Protein AF-A0A2D4JPT3-F1 (afdb_monome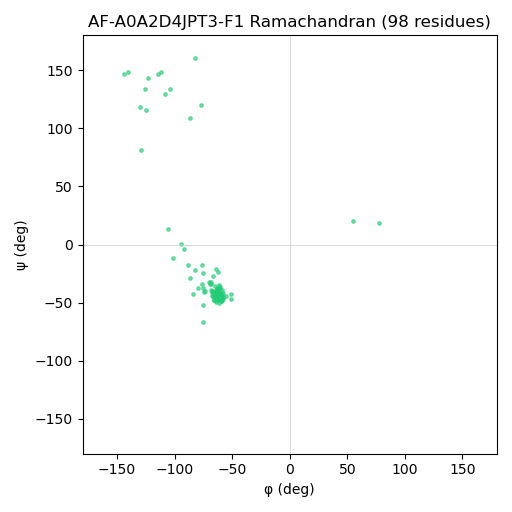r)

Foldseek 3Di:
DLLVVLVVVDDPVCCVVCVPVSQVSSCVSCQVVVVVVVDHDPGDGDDDDDDPVCPVVVVVVVVVVVVVVVVVVVVVVVVVVVVVVVVVVVVVVVVVVVVD

Nearest PDB structures (foldseek):
  8rrh-assembly1_E  TM=6.201E-01  e=2.003E+00  Homo sapiens

Radius of gyration: 28.21 Å; Cα contacts (8 Å, |Δi|>4): 22; chains: 1; bounding box: 65×35×74 Å

pLDDT: mean 84.27, std 6.95, range [52.25, 96.0]

InterPro domains:
  IPR001107 Band 7 domain [PF01145] (2-79)
  IPR027705 Flotillin family [PTHR13806] (1-99)
  IPR036013 Band 7/SPFH domain superfamily [G3DSA:3.30.479.30] (1-53)
  IPR036013 Band 7/SPFH domain superfamily [SSF117892] (1-70)

Mean predicted align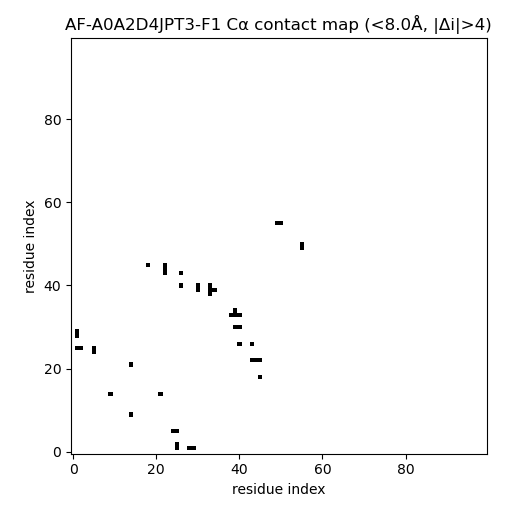ed error: 10.1 Å

Secondary structure (DSSP, 8-state):
-HHHHHHTTS-HHHHHH-HHHHHHHHHHHHHHHHHTTT-------------SSSHHHHHHHHHHHHHHHHHHHHHHHHHHHHHHHHHHHHHHHHHHHH--

Organism: NCBI:txid129467

Structure (mmCIF, N/CA/C/O backbone):
data_AF-A0A2D4JPT3-F1
#
_entry.id   AF-A0A2D4JPT3-F1
#
loop_
_atom_site.group_PDB
_atom_site.id
_atom_site.type_symbol
_atom_site.label_atom_id
_atom_site.label_alt_id
_atom_site.label_comp_id
_atom_site.label_asym_id
_atom_site.label_entity_id
_atom_site.label_seq_id
_atom_site.pdbx_PDB_ins_code
_atom_site.Cartn_x
_atom_site.Cartn_y
_atom_site.Cartn_z
_atom_site.occupancy
_atom_site.B_iso_or_equiv
_atom_site.auth_seq_id
_atom_site.auth_comp_id
_atom_site.auth_asym_id
_atom_site.auth_atom_id
_atom_site.pdbx_PDB_model_num
ATOM 1 N N . GLY A 1 1 ? 14.050 6.109 -20.997 1.00 72.69 1 GLY A N 1
ATOM 2 C CA . GLY A 1 1 ? 14.620 4.968 -20.255 1.00 72.69 1 GLY A CA 1
ATOM 3 C C . GLY A 1 1 ? 13.501 4.045 -19.825 1.00 72.69 1 GLY A C 1
ATOM 4 O O . GLY A 1 1 ? 12.467 4.558 -19.408 1.00 72.69 1 GLY A O 1
ATOM 5 N N . HIS A 1 2 ? 13.697 2.729 -19.942 1.00 76.75 2 HIS A N 1
ATOM 6 C CA . HIS A 1 2 ? 12.663 1.701 -19.717 1.00 76.75 2 HIS A CA 1
ATOM 7 C C . HIS A 1 2 ? 11.926 1.865 -18.383 1.00 76.75 2 HIS A C 1
ATOM 9 O O . HIS A 1 2 ? 10.700 1.867 -18.362 1.00 76.75 2 HIS A O 1
ATOM 15 N N . LEU A 1 3 ? 12.659 2.162 -17.304 1.00 77.25 3 LEU A N 1
ATOM 16 C CA . LEU A 1 3 ? 12.093 2.409 -15.974 1.00 7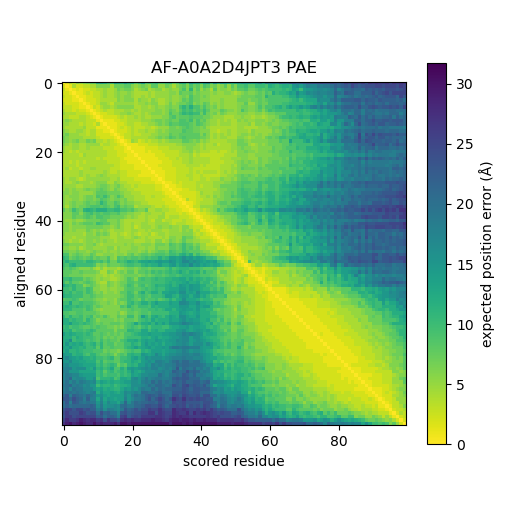7.25 3 LEU A CA 1
ATOM 17 C C . LEU A 1 3 ? 11.034 3.528 -15.966 1.00 77.25 3 LEU A C 1
ATOM 19 O O . LEU A 1 3 ? 9.964 3.371 -15.391 1.00 77.25 3 LEU A O 1
ATOM 23 N N . ARG A 1 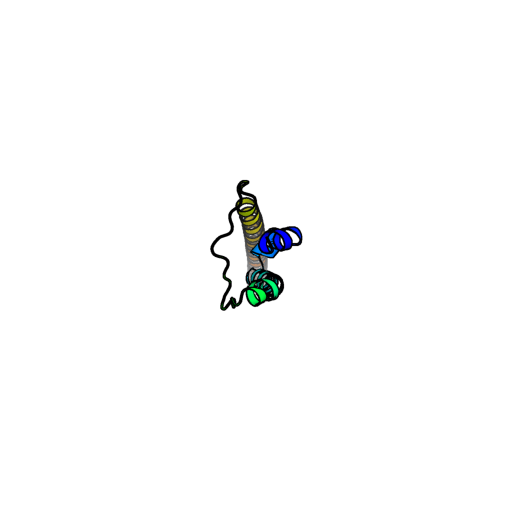4 ? 11.302 4.650 -16.648 1.00 81.38 4 ARG A N 1
ATOM 24 C CA . ARG A 1 4 ? 10.370 5.789 -16.712 1.00 81.38 4 ARG A CA 1
ATOM 25 C C . ARG A 1 4 ? 9.123 5.468 -17.538 1.00 81.38 4 ARG A C 1
ATOM 27 O O . ARG A 1 4 ? 8.061 5.992 -17.237 1.00 81.38 4 ARG A O 1
ATOM 34 N N . SER A 1 5 ? 9.258 4.631 -18.566 1.00 82.62 5 SER A N 1
ATOM 35 C CA . SER A 1 5 ? 8.127 4.226 -19.406 1.00 82.62 5 SER A CA 1
ATOM 36 C C . SER A 1 5 ? 7.131 3.370 -18.626 1.00 82.62 5 SER A C 1
ATOM 38 O O . SER A 1 5 ? 5.930 3.557 -18.761 1.00 82.62 5 SER A O 1
ATOM 40 N N . ILE A 1 6 ? 7.639 2.476 -17.778 1.00 79.88 6 ILE A N 1
ATOM 41 C CA . ILE A 1 6 ? 6.832 1.562 -16.960 1.00 79.88 6 ILE A CA 1
ATOM 42 C C . ILE A 1 6 ? 6.196 2.291 -15.775 1.00 79.88 6 ILE A C 1
ATOM 44 O O . ILE A 1 6 ? 5.038 2.061 -15.443 1.00 79.88 6 ILE A O 1
ATOM 48 N N . LEU A 1 7 ? 6.919 3.240 -15.172 1.00 78.38 7 LEU A N 1
ATOM 49 C CA . LEU A 1 7 ? 6.356 4.120 -14.143 1.00 78.38 7 LEU A CA 1
ATOM 50 C C . LEU A 1 7 ? 5.203 4.989 -14.669 1.00 78.38 7 LEU A C 1
ATOM 52 O O . LEU A 1 7 ? 4.380 5.430 -13.881 1.00 78.38 7 LEU A O 1
ATOM 56 N N . GLY A 1 8 ? 5.134 5.247 -15.979 1.00 81.94 8 GLY A N 1
ATOM 57 C CA . GLY A 1 8 ? 4.039 6.007 -16.585 1.00 81.94 8 GLY A CA 1
ATOM 58 C C . GLY A 1 8 ? 2.730 5.226 -16.729 1.00 81.94 8 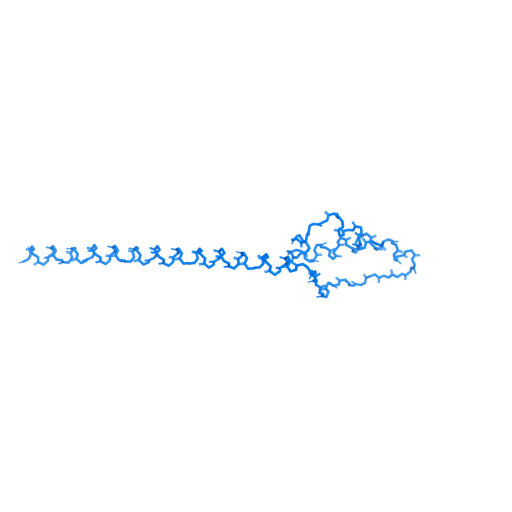GLY A C 1
ATOM 59 O O . GLY A 1 8 ? 1.688 5.843 -16.927 1.00 81.94 8 GLY A O 1
ATOM 60 N N . THR A 1 9 ? 2.768 3.893 -16.645 1.00 82.94 9 THR A N 1
ATOM 61 C CA . THR A 1 9 ? 1.588 3.023 -16.805 1.00 82.94 9 THR A CA 1
ATOM 62 C C . THR A 1 9 ? 1.017 2.522 -15.482 1.00 82.94 9 THR A C 1
ATOM 64 O O . THR A 1 9 ? -0.065 1.946 -15.475 1.00 82.94 9 THR A O 1
ATOM 67 N N . LEU A 1 10 ? 1.746 2.703 -14.379 1.00 82.00 10 LEU A N 1
ATOM 68 C CA . LEU A 1 10 ? 1.386 2.211 -13.051 1.00 82.00 10 LEU A CA 1
ATOM 69 C C . LEU A 1 10 ? 1.110 3.376 -12.106 1.00 82.00 10 LEU A C 1
ATOM 71 O O . LEU A 1 10 ? 1.748 4.426 -12.196 1.00 82.00 10 LEU A O 1
ATOM 75 N N . THR A 1 11 ? 0.180 3.180 -11.174 1.00 83.06 11 THR A N 1
ATOM 76 C CA . THR A 1 11 ? -0.074 4.165 -10.119 1.00 83.06 11 THR A CA 1
ATOM 77 C C . THR A 1 11 ? 0.930 4.019 -8.972 1.00 83.06 11 THR A C 1
ATOM 79 O O . THR A 1 11 ? 1.584 2.984 -8.810 1.00 83.06 11 THR A O 1
ATOM 82 N N . VAL A 1 12 ? 1.070 5.067 -8.156 1.00 79.44 12 VAL A N 1
ATOM 83 C CA . VAL A 1 12 ? 2.015 5.087 -7.023 1.00 79.44 12 VAL A CA 1
ATOM 84 C C . VAL A 1 12 ? 1.671 3.999 -5.999 1.00 79.44 12 VAL A C 1
ATOM 86 O O . VAL A 1 12 ? 2.564 3.382 -5.420 1.00 79.44 12 VAL A O 1
ATOM 89 N N . GLU A 1 13 ? 0.383 3.724 -5.813 1.00 78.44 13 GLU A N 1
ATOM 90 C CA . GLU A 1 13 ? -0.138 2.692 -4.921 1.00 78.44 13 GLU A CA 1
ATOM 91 C C . GLU A 1 13 ? 0.237 1.294 -5.407 1.00 78.44 13 GLU A C 1
ATOM 93 O O . GLU A 1 13 ? 0.712 0.491 -4.610 1.00 78.44 13 GLU A O 1
ATOM 98 N N . GLN A 1 14 ? 0.105 1.022 -6.710 1.00 79.94 14 GLN A N 1
ATOM 99 C CA . GLN A 1 14 ? 0.472 -0.271 -7.300 1.00 79.94 14 GLN A CA 1
ATOM 100 C C . GLN A 1 14 ? 1.965 -0.566 -7.130 1.00 79.94 14 GLN A C 1
ATOM 102 O O . GLN A 1 14 ? 2.342 -1.677 -6.769 1.00 79.94 14 GLN A O 1
ATOM 107 N N . ILE A 1 15 ? 2.814 0.448 -7.316 1.00 81.06 15 ILE A N 1
ATOM 108 C CA . ILE A 1 15 ? 4.266 0.325 -7.122 1.00 81.06 15 ILE A CA 1
ATOM 109 C C . ILE A 1 15 ? 4.602 0.031 -5.654 1.00 81.06 15 ILE A C 1
ATOM 111 O O . ILE A 1 15 ? 5.562 -0.684 -5.361 1.00 81.06 15 ILE A O 1
ATOM 115 N N . TYR A 1 16 ? 3.840 0.603 -4.721 1.00 77.25 16 TYR A N 1
ATOM 116 C CA . TYR A 1 16 ? 4.080 0.419 -3.295 1.00 77.25 16 TYR A CA 1
ATOM 117 C C . TYR A 1 16 ? 3.542 -0.920 -2.771 1.00 77.25 16 TYR A C 1
ATOM 119 O O . TYR A 1 16 ? 4.198 -1.536 -1.932 1.00 77.25 16 TYR A O 1
ATOM 127 N N . GLN A 1 17 ? 2.385 -1.367 -3.267 1.00 80.69 17 GLN A N 1
ATOM 128 C CA . GLN A 1 17 ? 1.742 -2.622 -2.873 1.00 80.69 17 GLN A CA 1
ATOM 129 C C . GLN A 1 17 ? 2.445 -3.853 -3.453 1.00 80.69 17 GLN A C 1
ATOM 131 O O . GLN A 1 17 ? 2.619 -4.827 -2.725 1.00 80.69 17 GLN A O 1
ATOM 136 N N . ASP A 1 18 ? 2.877 -3.807 -4.718 1.00 82.31 18 ASP A N 1
ATOM 137 C CA . ASP A 1 18 ? 3.516 -4.946 -5.384 1.00 82.31 18 ASP A CA 1
ATOM 138 C C . ASP A 1 18 ? 4.845 -4.555 -6.049 1.00 82.31 18 ASP A C 1
ATOM 140 O O . ASP A 1 18 ? 4.972 -4.304 -7.254 1.00 82.31 18 ASP A O 1
ATOM 144 N N . ARG A 1 19 ? 5.883 -4.508 -5.208 1.00 82.00 19 ARG A N 1
ATOM 145 C CA . ARG A 1 19 ? 7.254 -4.199 -5.633 1.00 82.00 19 ARG A CA 1
ATOM 146 C C . ARG A 1 19 ? 7.860 -5.298 -6.503 1.00 82.00 19 ARG A C 1
ATOM 148 O O . ARG A 1 19 ? 8.661 -4.991 -7.388 1.00 82.00 19 ARG A O 1
ATOM 155 N N . ASP A 1 20 ? 7.487 -6.552 -6.267 1.00 84.12 20 ASP A N 1
ATOM 156 C CA . ASP A 1 20 ? 8.025 -7.697 -7.001 1.00 84.12 20 ASP A CA 1
ATOM 157 C C . ASP A 1 20 ? 7.463 -7.754 -8.421 1.00 84.12 20 ASP A C 1
ATOM 159 O O . ASP A 1 20 ? 8.206 -8.006 -9.374 1.00 84.12 20 ASP A O 1
ATOM 163 N N . GLN A 1 21 ? 6.174 -7.465 -8.596 1.00 83.62 21 GLN A N 1
ATOM 164 C CA . GLN A 1 21 ? 5.563 -7.354 -9.916 1.00 83.62 21 GLN A CA 1
ATOM 165 C C . GLN A 1 21 ? 6.178 -6.207 -10.717 1.00 83.62 21 GLN A C 1
ATOM 167 O O . GLN A 1 21 ? 6.523 -6.401 -11.885 1.00 83.62 21 GLN A O 1
ATOM 172 N N . PHE A 1 22 ? 6.394 -5.043 -10.095 1.00 82.81 22 PHE A N 1
ATOM 173 C CA . PHE A 1 22 ? 7.096 -3.938 -10.748 1.00 82.81 22 PHE A CA 1
ATOM 174 C C . PHE A 1 22 ? 8.508 -4.346 -11.188 1.00 82.81 22 PHE A C 1
ATOM 176 O O . PHE A 1 22 ? 8.894 -4.120 -12.336 1.00 82.81 22 PHE A O 1
ATOM 183 N N . ALA A 1 23 ? 9.271 -4.989 -10.299 1.00 84.06 23 ALA A N 1
ATOM 184 C CA . ALA A 1 23 ? 10.617 -5.469 -10.595 1.00 84.06 23 ALA A CA 1
ATOM 185 C C . ALA A 1 23 ? 10.645 -6.452 -11.778 1.00 84.06 23 ALA A C 1
ATOM 187 O O . ALA A 1 23 ? 11.514 -6.347 -12.650 1.00 84.06 23 ALA A O 1
ATOM 188 N N . LYS A 1 24 ? 9.670 -7.367 -11.848 1.00 85.56 24 LYS A N 1
ATOM 189 C CA . LYS A 1 24 ? 9.507 -8.301 -12.972 1.00 85.56 24 LYS A CA 1
ATOM 190 C C . LYS A 1 24 ? 9.201 -7.574 -14.277 1.00 85.56 24 LYS A C 1
ATOM 192 O O . LYS A 1 24 ? 9.884 -7.821 -15.267 1.00 85.56 24 LYS A O 1
ATOM 197 N N . LEU A 1 25 ? 8.257 -6.633 -14.268 1.00 83.62 25 LEU A N 1
ATOM 198 C CA . LEU A 1 25 ? 7.877 -5.877 -15.465 1.00 83.62 25 LEU A CA 1
ATOM 199 C C . LEU A 1 25 ? 9.062 -5.078 -16.029 1.00 83.62 25 LEU A C 1
ATOM 201 O O . LEU A 1 25 ? 9.309 -5.062 -17.234 1.00 83.62 25 LEU A O 1
ATOM 205 N N . VAL A 1 26 ? 9.839 -4.442 -15.144 1.00 83.25 26 VAL A N 1
ATOM 206 C CA . VAL A 1 26 ? 11.060 -3.716 -15.523 1.00 83.25 26 VAL A CA 1
ATOM 207 C C . VAL A 1 26 ? 12.087 -4.653 -16.142 1.00 83.25 26 VAL A C 1
ATOM 209 O O . VAL A 1 26 ? 12.686 -4.304 -17.161 1.00 83.25 26 VAL A O 1
ATOM 212 N N . ARG A 1 27 ? 12.269 -5.846 -15.569 1.00 84.31 27 ARG A N 1
ATOM 213 C CA . ARG A 1 27 ? 13.166 -6.862 -16.123 1.00 84.31 27 ARG A CA 1
ATOM 214 C C . ARG A 1 27 ? 12.718 -7.307 -17.511 1.00 84.31 27 ARG A C 1
ATOM 216 O O . ARG A 1 27 ? 13.556 -7.339 -18.400 1.00 84.31 27 ARG A O 1
ATOM 223 N N . GLU A 1 28 ? 11.444 -7.622 -17.714 1.00 85.56 28 GLU A N 1
ATOM 224 C CA . GLU A 1 28 ? 10.932 -8.106 -19.006 1.00 85.56 28 GLU A CA 1
ATOM 225 C C . GLU A 1 28 ? 11.139 -7.092 -20.134 1.00 85.56 28 GLU A C 1
ATOM 227 O O . GLU A 1 28 ? 11.577 -7.454 -21.224 1.00 85.56 28 GLU A O 1
ATOM 232 N N . VAL A 1 29 ? 10.895 -5.811 -19.858 1.00 84.44 29 VAL A N 1
ATOM 233 C CA . VAL A 1 29 ? 11.054 -4.741 -20.851 1.00 84.44 29 VAL A CA 1
ATOM 234 C C . VAL A 1 29 ? 12.527 -4.391 -21.084 1.00 84.44 29 VAL A C 1
ATOM 236 O O . VAL A 1 29 ? 12.898 -4.035 -22.199 1.00 84.44 29 VAL A O 1
ATOM 239 N N . ALA A 1 30 ? 13.376 -4.467 -20.054 1.00 83.56 30 ALA A N 1
ATOM 240 C CA . ALA A 1 30 ? 14.790 -4.104 -20.164 1.00 83.56 30 ALA A CA 1
ATOM 241 C C . ALA A 1 30 ? 15.690 -5.254 -20.653 1.00 83.56 30 ALA A C 1
ATOM 243 O O . ALA A 1 30 ? 16.705 -4.982 -21.290 1.00 83.56 30 ALA A O 1
ATOM 244 N N . ALA A 1 31 ? 15.331 -6.516 -20.383 1.00 85.00 31 ALA A N 1
ATOM 245 C CA . ALA A 1 31 ? 16.083 -7.720 -20.752 1.00 85.00 31 ALA A CA 1
ATOM 246 C C . ALA A 1 31 ? 16.495 -7.803 -22.237 1.00 85.00 31 ALA A C 1
ATOM 248 O O . ALA A 1 31 ? 17.669 -8.083 -22.492 1.00 85.00 31 ALA A O 1
ATOM 249 N N . PRO A 1 32 ? 15.615 -7.550 -23.228 1.00 86.62 32 PRO A N 1
ATOM 250 C CA . PRO A 1 32 ? 16.015 -7.624 -24.636 1.00 86.62 32 PRO A CA 1
ATOM 251 C C . PRO A 1 32 ? 17.032 -6.542 -25.025 1.00 86.62 32 PRO A C 1
ATOM 253 O O . PRO A 1 32 ? 17.842 -6.746 -25.928 1.00 86.62 32 PRO A O 1
ATOM 256 N N . ASP A 1 33 ? 17.032 -5.399 -24.343 1.00 85.19 33 ASP A N 1
ATOM 257 C CA . ASP A 1 33 ? 17.879 -4.258 -24.698 1.00 85.19 33 ASP A CA 1
ATOM 258 C C . ASP A 1 33 ? 19.280 -4.403 -24.105 1.00 85.19 33 ASP A C 1
ATOM 260 O O . ASP A 1 33 ? 20.271 -4.225 -24.812 1.00 85.19 33 ASP A O 1
ATOM 264 N N . VAL A 1 34 ? 19.372 -4.833 -22.845 1.00 83.44 34 VAL A N 1
ATOM 265 C CA . VAL A 1 34 ? 20.655 -5.170 -22.205 1.00 83.44 34 VAL A CA 1
ATOM 266 C C . VAL A 1 34 ? 21.274 -6.438 -22.795 1.00 83.44 34 VAL A C 1
ATOM 268 O O . VAL A 1 34 ? 22.490 -6.495 -22.972 1.00 83.44 34 VAL A O 1
ATOM 271 N N . GLY A 1 35 ? 20.451 -7.410 -23.205 1.00 85.38 35 GLY A N 1
ATOM 272 C CA . GLY A 1 35 ? 20.916 -8.622 -23.879 1.00 85.38 35 GLY A CA 1
ATOM 273 C C . GLY A 1 35 ? 21.585 -8.321 -25.222 1.00 85.38 35 GLY A C 1
ATOM 274 O O . GLY A 1 35 ? 22.626 -8.896 -25.532 1.00 85.38 35 GLY A O 1
ATOM 275 N N . ARG A 1 36 ? 21.073 -7.339 -25.980 1.00 87.88 36 ARG A N 1
ATOM 276 C CA . ARG A 1 36 ? 21.720 -6.844 -27.212 1.00 87.88 36 ARG A CA 1
ATOM 277 C C . ARG A 1 36 ? 23.082 -6.191 -26.967 1.00 87.88 36 ARG A C 1
ATOM 279 O O . ARG A 1 36 ? 23.886 -6.108 -27.889 1.00 87.88 36 ARG A O 1
ATOM 286 N N . MET A 1 37 ? 23.348 -5.755 -25.738 1.00 86.94 37 MET A N 1
ATOM 287 C CA . MET A 1 37 ? 24.638 -5.213 -25.305 1.00 86.94 37 MET A CA 1
ATOM 288 C C . MET A 1 37 ? 25.550 -6.277 -24.666 1.00 86.94 37 MET A C 1
ATOM 290 O O . MET A 1 37 ? 26.657 -5.944 -24.251 1.00 86.94 37 MET A O 1
ATOM 294 N N . GLY A 1 38 ? 25.109 -7.540 -24.576 1.00 88.38 38 GLY A N 1
ATOM 295 C CA . GLY A 1 38 ? 25.851 -8.628 -23.928 1.00 88.38 38 GLY A CA 1
ATOM 296 C C . GLY A 1 38 ? 25.791 -8.609 -22.397 1.00 88.38 38 GLY A C 1
ATOM 297 O O . GLY A 1 38 ? 26.640 -9.211 -21.745 1.00 88.38 38 GLY A O 1
ATOM 298 N N . ILE A 1 39 ? 24.818 -7.903 -21.814 1.00 87.62 39 ILE A N 1
ATOM 299 C CA . ILE A 1 39 ? 24.651 -7.753 -20.366 1.00 87.62 39 ILE A CA 1
ATOM 300 C C . ILE A 1 39 ? 23.422 -8.552 -19.919 1.00 87.62 39 ILE A C 1
ATOM 302 O O . ILE A 1 39 ? 22.334 -8.382 -20.466 1.00 87.62 39 ILE A O 1
ATOM 306 N N . GLU A 1 40 ? 23.577 -9.387 -18.891 1.00 83.50 40 GLU A N 1
ATOM 307 C CA . GLU A 1 40 ? 22.478 -10.133 -18.271 1.00 83.50 40 GLU A CA 1
ATOM 308 C C . GLU A 1 40 ? 22.077 -9.507 -16.928 1.00 83.50 40 GLU A C 1
ATOM 310 O O . GLU A 1 40 ? 22.918 -9.199 -16.082 1.00 83.50 40 GLU A O 1
ATOM 315 N N . ILE A 1 41 ? 20.771 -9.333 -16.706 1.00 80.56 41 ILE A N 1
ATOM 316 C CA . ILE A 1 41 ? 20.239 -8.886 -15.413 1.00 80.56 41 ILE A CA 1
ATOM 317 C C . ILE A 1 41 ? 20.042 -10.118 -14.527 1.00 80.56 41 ILE A C 1
ATOM 319 O O . ILE A 1 41 ? 19.114 -10.893 -14.742 1.00 80.56 41 ILE A O 1
ATOM 323 N N . LEU A 1 42 ? 20.873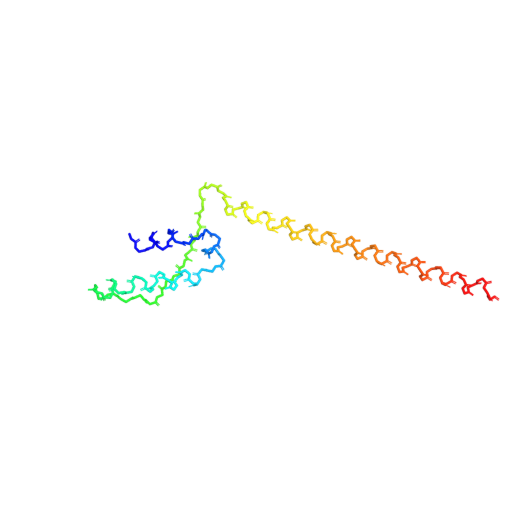 -10.289 -13.496 1.00 81.62 42 LEU A N 1
ATOM 324 C CA . LEU A 1 42 ? 20.701 -11.369 -12.514 1.00 81.62 42 LEU A CA 1
ATOM 325 C C . LEU A 1 42 ? 19.553 -11.066 -11.545 1.00 81.62 42 LEU A C 1
ATOM 327 O O . LEU A 1 42 ? 18.625 -11.862 -11.413 1.00 81.62 42 LEU A O 1
ATOM 331 N N . SER A 1 43 ? 19.569 -9.884 -10.927 1.00 79.06 43 SER A N 1
ATOM 332 C CA . SER A 1 43 ? 18.551 -9.446 -9.970 1.00 79.06 43 SER A CA 1
ATOM 333 C C . SER A 1 43 ? 18.283 -7.950 -10.102 1.00 79.06 43 SER A C 1
ATOM 335 O O . SER A 1 43 ? 19.187 -7.171 -10.407 1.00 79.06 43 SER A O 1
ATOM 337 N N . PHE A 1 44 ? 17.034 -7.558 -9.866 1.00 81.81 44 PHE A N 1
ATOM 338 C CA . PHE A 1 44 ? 16.608 -6.169 -9.785 1.00 81.81 44 PHE A CA 1
ATOM 339 C C . PHE A 1 44 ? 15.794 -5.990 -8.504 1.00 81.81 44 PHE A C 1
ATOM 341 O O . PHE A 1 44 ? 14.749 -6.615 -8.339 1.00 81.81 44 PHE A O 1
ATOM 348 N N . THR A 1 45 ? 16.276 -5.136 -7.604 1.00 81.88 45 THR A N 1
ATOM 349 C CA . THR A 1 45 ? 15.623 -4.846 -6.323 1.00 81.88 45 THR A CA 1
ATOM 350 C C . THR A 1 45 ? 15.406 -3.346 -6.194 1.00 81.88 45 THR A C 1
ATOM 352 O O . THR A 1 45 ? 16.314 -2.548 -6.437 1.00 81.88 45 THR A O 1
ATOM 355 N N . ILE A 1 46 ? 14.203 -2.952 -5.783 1.00 82.81 46 ILE A N 1
ATOM 356 C CA . ILE A 1 46 ? 13.894 -1.561 -5.455 1.00 82.81 46 ILE A CA 1
ATOM 357 C C . ILE A 1 46 ? 14.489 -1.255 -4.081 1.00 82.81 46 ILE A C 1
ATOM 359 O O . ILE A 1 46 ? 14.099 -1.880 -3.097 1.00 82.81 46 ILE A O 1
ATOM 363 N N . LYS A 1 47 ? 15.402 -0.283 -4.009 1.00 83.19 47 LYS A N 1
ATOM 364 C CA . LYS A 1 47 ? 15.998 0.144 -2.739 1.00 83.19 47 LYS A CA 1
ATOM 365 C C . LYS A 1 47 ? 15.019 1.001 -1.933 1.00 83.19 47 LYS A C 1
ATOM 367 O O . LYS A 1 47 ? 14.494 0.547 -0.927 1.00 83.19 47 LYS A O 1
ATOM 372 N N . ASP A 1 48 ? 14.700 2.191 -2.436 1.00 78.56 48 ASP A N 1
ATOM 373 C CA . ASP A 1 48 ? 13.831 3.147 -1.753 1.00 78.56 48 ASP A CA 1
ATOM 374 C C . ASP A 1 48 ? 12.888 3.854 -2.735 1.00 78.56 48 ASP A C 1
ATOM 376 O O . ASP A 1 48 ? 13.240 4.097 -3.891 1.00 78.56 48 ASP A O 1
ATOM 380 N N . VAL A 1 49 ? 11.690 4.205 -2.258 1.00 78.44 49 VAL A N 1
ATOM 381 C CA . VAL A 1 49 ? 10.688 4.984 -3.000 1.00 78.44 49 VAL A CA 1
ATOM 382 C C . VAL A 1 49 ? 10.328 6.197 -2.153 1.00 78.44 49 VAL A C 1
ATOM 384 O O . VAL A 1 49 ? 9.787 6.046 -1.059 1.00 78.44 49 VAL A O 1
ATOM 387 N N . TYR A 1 50 ? 10.633 7.390 -2.661 1.00 78.50 50 TYR A N 1
ATOM 388 C CA . TYR A 1 50 ? 10.364 8.655 -1.983 1.00 78.50 50 TYR A CA 1
ATOM 389 C C . TYR A 1 50 ? 9.496 9.555 -2.855 1.00 78.50 50 TYR A C 1
ATOM 391 O O . TYR A 1 50 ? 9.672 9.617 -4.072 1.00 78.50 50 TYR A O 1
ATOM 399 N N . ASP A 1 51 ? 8.599 10.288 -2.206 1.00 82.31 51 ASP A N 1
ATOM 400 C CA . ASP A 1 51 ? 7.806 11.347 -2.820 1.00 82.31 51 ASP A CA 1
ATOM 401 C C . ASP A 1 51 ? 8.229 12.718 -2.263 1.00 82.31 51 ASP A C 1
ATOM 403 O O . ASP A 1 51 ? 8.640 12.831 -1.108 1.00 82.31 51 ASP A O 1
ATOM 407 N N . LYS A 1 52 ? 8.122 13.766 -3.087 1.00 79.56 52 LYS A N 1
ATOM 408 C CA . LYS A 1 52 ? 8.410 15.156 -2.697 1.00 79.56 52 LYS A CA 1
ATOM 409 C C . LYS A 1 52 ? 7.237 15.835 -1.986 1.00 79.56 52 LYS A C 1
ATOM 411 O O . LYS A 1 52 ? 7.459 16.820 -1.291 1.00 79.56 52 LYS A O 1
ATOM 416 N N . VAL A 1 53 ? 6.009 15.350 -2.178 1.00 78.00 53 VAL A N 1
ATOM 417 C CA . VAL A 1 53 ? 4.766 16.020 -1.746 1.00 78.00 53 VAL A CA 1
ATOM 418 C C . VAL A 1 53 ? 4.137 15.338 -0.519 1.00 78.00 53 VAL A C 1
ATOM 420 O O . VAL A 1 53 ? 3.002 15.624 -0.152 1.00 78.00 53 VAL A O 1
ATOM 423 N N . ASN A 1 54 ? 4.872 14.456 0.170 1.00 79.25 54 ASN A N 1
ATOM 424 C CA . ASN A 1 54 ? 4.384 13.684 1.323 1.00 79.25 54 ASN A CA 1
ATOM 425 C C . ASN A 1 54 ? 3.104 12.866 1.054 1.00 79.25 54 ASN A C 1
ATOM 427 O O . ASN A 1 54 ? 2.429 12.449 1.998 1.00 79.25 54 ASN A O 1
ATOM 431 N N . TYR A 1 55 ? 2.785 12.570 -0.205 1.00 79.38 55 TYR A N 1
ATOM 432 C CA . TYR A 1 55 ? 1.598 11.811 -0.592 1.00 79.38 55 TYR A CA 1
ATOM 433 C C . TYR A 1 55 ? 1.575 10.422 0.065 1.00 79.38 55 TYR A C 1
ATOM 435 O O . TYR A 1 55 ? 0.595 10.038 0.702 1.00 79.38 55 TYR A O 1
ATOM 443 N N . LEU A 1 56 ? 2.709 9.718 0.014 1.00 77.12 56 LEU A N 1
ATOM 444 C CA . LEU A 1 56 ? 2.888 8.402 0.638 1.00 77.12 56 LEU A CA 1
ATOM 445 C C . LEU A 1 56 ? 2.708 8.441 2.165 1.00 77.12 56 LEU A C 1
ATOM 447 O O . LEU A 1 56 ? 2.139 7.521 2.748 1.00 77.12 56 LEU A O 1
ATOM 451 N N . SER A 1 57 ? 3.158 9.517 2.818 1.00 79.25 57 SER A N 1
ATOM 452 C CA . SER A 1 57 ? 2.982 9.686 4.267 1.00 79.25 57 SER A CA 1
ATOM 453 C C . SER A 1 57 ? 1.509 9.877 4.626 1.00 79.25 57 SER A C 1
ATOM 455 O O . SER A 1 57 ? 1.022 9.288 5.592 1.00 79.25 57 SER A O 1
ATOM 457 N N . SER A 1 58 ? 0.784 10.663 3.829 1.00 82.12 58 SER A N 1
ATOM 458 C CA . SER A 1 58 ? -0.647 10.899 4.018 1.00 82.12 58 SER A CA 1
ATOM 459 C C . SER A 1 58 ? -1.475 9.633 3.801 1.00 82.12 58 SER A C 1
ATOM 461 O O . SER A 1 58 ? -2.355 9.354 4.612 1.00 82.12 58 SER A O 1
ATOM 463 N N . LEU A 1 59 ? -1.148 8.825 2.785 1.00 80.81 59 LEU A N 1
ATOM 464 C CA . LEU A 1 59 ? -1.819 7.547 2.526 1.00 80.81 59 LEU A CA 1
ATOM 465 C C . LEU A 1 59 ? -1.716 6.598 3.734 1.00 80.81 59 LEU A C 1
ATOM 467 O O . LEU A 1 59 ? -2.718 6.034 4.174 1.00 80.81 59 LEU A O 1
ATOM 471 N N . GLY A 1 60 ? -0.520 6.486 4.325 1.00 81.25 60 GLY A N 1
ATOM 472 C CA . GLY A 1 60 ? -0.306 5.682 5.530 1.00 81.25 60 GLY A CA 1
ATOM 473 C C . GLY A 1 60 ? -1.114 6.181 6.731 1.00 81.25 60 GLY A C 1
ATOM 474 O O . GLY A 1 60 ? -1.722 5.380 7.438 1.00 81.25 60 GLY A O 1
ATOM 475 N N . LYS A 1 61 ? -1.190 7.503 6.937 1.00 84.81 61 LYS A N 1
ATOM 476 C CA . LYS A 1 61 ? -1.984 8.099 8.027 1.00 84.81 61 LYS A CA 1
ATOM 477 C C . LYS A 1 61 ? -3.474 7.798 7.892 1.00 84.81 61 LYS A C 1
ATOM 479 O O . LYS A 1 61 ? -4.105 7.463 8.889 1.00 84.81 61 LYS A O 1
ATOM 484 N N . THR A 1 62 ? -4.025 7.891 6.683 1.00 84.88 62 THR A N 1
ATOM 485 C CA . THR A 1 62 ? -5.433 7.556 6.432 1.00 84.88 62 THR A CA 1
ATOM 486 C C . THR A 1 62 ? -5.709 6.089 6.740 1.00 84.88 62 THR A C 1
ATOM 488 O O . THR A 1 62 ? -6.670 5.794 7.445 1.00 84.88 62 THR A O 1
ATOM 491 N N . GLN A 1 63 ? -4.847 5.175 6.286 1.00 81.56 63 GLN A N 1
ATOM 492 C CA . GLN A 1 63 ? -5.022 3.746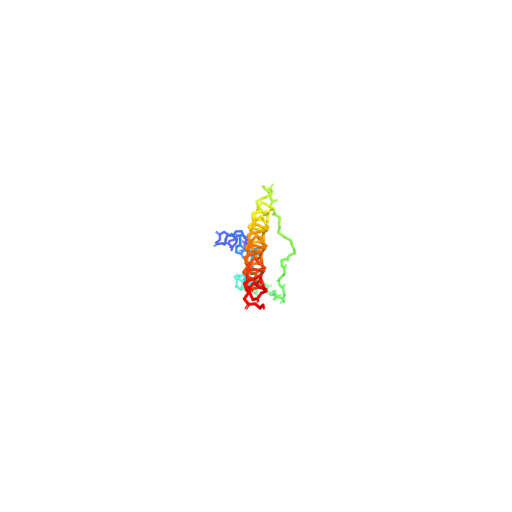 6.549 1.00 81.56 63 GLN A CA 1
ATOM 493 C C . GLN A 1 63 ? -4.963 3.430 8.052 1.00 81.56 63 GLN A C 1
ATOM 495 O O . GLN A 1 63 ? -5.805 2.691 8.556 1.00 81.56 63 GLN A O 1
ATOM 500 N N . ILE A 1 64 ? -4.011 4.027 8.778 1.00 83.50 64 ILE A N 1
ATOM 501 C CA . ILE A 1 64 ? -3.888 3.868 10.235 1.00 83.50 64 ILE A CA 1
ATOM 502 C C . ILE A 1 64 ? -5.137 4.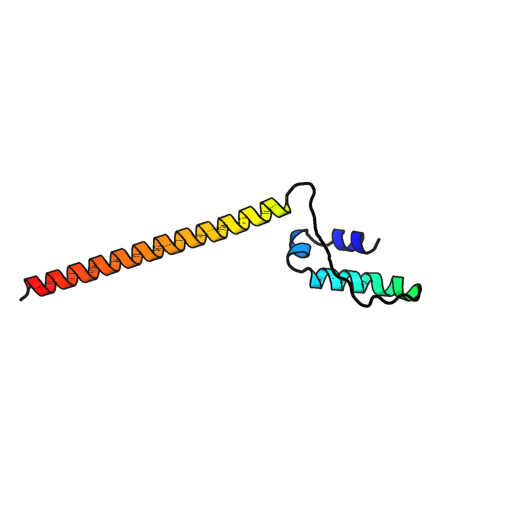398 10.946 1.00 83.50 64 ILE A C 1
ATOM 504 O O . ILE A 1 64 ? -5.652 3.738 11.842 1.00 83.50 64 ILE A O 1
ATOM 508 N N . ALA A 1 65 ? -5.654 5.558 10.531 1.00 88.88 65 ALA A N 1
ATOM 509 C CA . ALA A 1 65 ? -6.858 6.137 11.121 1.00 88.88 65 ALA A CA 1
ATOM 510 C C . ALA A 1 65 ? -8.098 5.252 10.915 1.00 88.88 65 ALA A C 1
ATOM 512 O O . ALA A 1 65 ? -8.911 5.127 11.827 1.00 88.88 65 ALA A O 1
ATOM 513 N N . VAL A 1 66 ? -8.233 4.616 9.746 1.00 90.06 66 VAL A N 1
ATOM 514 C CA . VAL A 1 66 ? -9.323 3.665 9.473 1.00 90.06 66 VAL A CA 1
ATOM 515 C C . VAL A 1 66 ? -9.218 2.448 10.389 1.00 90.06 66 VAL A C 1
ATOM 517 O O . VAL A 1 66 ? -10.186 2.118 11.064 1.00 90.06 66 VAL A O 1
ATOM 520 N N . VAL A 1 67 ? -8.033 1.836 10.478 1.00 90.31 67 VAL A N 1
ATOM 521 C CA . VAL A 1 67 ? -7.806 0.667 11.342 1.00 90.31 67 VAL A CA 1
ATOM 522 C C . VAL A 1 67 ? -8.065 1.003 12.811 1.00 90.31 67 VAL A C 1
ATOM 524 O O . VAL A 1 67 ? -8.710 0.224 13.505 1.00 90.31 67 VAL A O 1
ATOM 527 N N . GLN A 1 68 ? -7.609 2.169 13.278 1.00 91.81 68 GLN A N 1
ATOM 528 C CA . GLN A 1 68 ? -7.854 2.615 14.649 1.00 91.81 68 GLN A CA 1
ATOM 529 C C . GLN A 1 68 ? -9.347 2.806 14.916 1.00 91.81 68 GLN A C 1
ATOM 531 O O . GLN A 1 68 ? -9.857 2.297 15.906 1.00 91.81 68 GLN A O 1
ATOM 536 N N . ARG A 1 69 ? -10.060 3.487 14.011 1.00 93.31 69 ARG A N 1
ATOM 537 C CA . ARG A 1 69 ? -11.504 3.697 14.142 1.00 93.31 69 ARG A CA 1
ATOM 538 C C . ARG A 1 69 ? -12.255 2.371 14.213 1.00 93.31 69 ARG A C 1
ATOM 540 O O . ARG A 1 69 ? -13.149 2.222 15.036 1.00 93.31 69 ARG A O 1
ATOM 547 N N . ASP A 1 70 ? -11.914 1.428 13.344 1.00 94.00 70 ASP A N 1
ATOM 548 C CA . ASP A 1 70 ? -12.589 0.133 13.301 1.00 94.00 70 ASP A CA 1
ATOM 549 C C . ASP A 1 70 ? -12.268 -0.702 14.557 1.00 94.00 70 ASP A C 1
ATOM 551 O O . ASP A 1 70 ? -13.148 -1.387 15.079 1.00 94.00 70 ASP A O 1
ATOM 555 N N . ALA A 1 71 ? -11.054 -0.580 15.107 1.00 94.06 71 ALA A N 1
ATOM 556 C CA . ALA A 1 71 ? -10.708 -1.157 16.405 1.00 94.06 71 ALA A CA 1
ATOM 557 C C . ALA A 1 71 ? -11.517 -0.528 17.553 1.00 94.06 71 ALA A C 1
ATOM 559 O O . ALA A 1 71 ? -12.066 -1.260 18.375 1.00 94.06 71 ALA A O 1
ATOM 560 N N . ASP A 1 72 ? -11.648 0.802 17.586 1.00 95.44 72 ASP A N 1
ATOM 561 C CA . ASP A 1 72 ? -12.422 1.518 18.609 1.00 95.44 72 ASP A CA 1
ATOM 562 C C . ASP A 1 72 ? -13.910 1.130 18.561 1.00 95.44 72 ASP A C 1
ATOM 564 O O . ASP A 1 72 ? -14.538 0.923 19.602 1.00 95.44 72 ASP A O 1
ATOM 568 N N . ILE A 1 73 ? -14.469 0.971 17.354 1.00 94.56 73 ILE A N 1
ATOM 569 C CA . ILE A 1 73 ? -15.835 0.465 17.153 1.00 94.56 73 ILE A CA 1
ATOM 570 C C . ILE A 1 73 ? -15.958 -0.958 17.706 1.00 94.56 73 ILE A C 1
ATOM 572 O O . ILE A 1 73 ? -16.882 -1.230 18.469 1.00 94.56 73 ILE A O 1
ATOM 576 N N . GLY A 1 74 ? -15.009 -1.844 17.388 1.00 96.00 74 GLY A N 1
ATOM 577 C CA . GLY A 1 74 ? -15.015 -3.220 17.887 1.00 96.00 74 GLY A CA 1
ATOM 578 C C . GLY A 1 74 ? -14.940 -3.310 19.416 1.00 96.00 74 GLY A C 1
ATOM 579 O O . GLY A 1 74 ? -15.625 -4.136 20.017 1.00 96.00 74 GLY A O 1
ATOM 580 N N . VAL A 1 75 ? -14.162 -2.434 20.061 1.00 95.25 75 VAL A N 1
ATOM 581 C CA . VAL A 1 75 ? -14.101 -2.344 21.530 1.00 95.25 75 VAL A CA 1
ATOM 582 C C . VAL A 1 75 ? -15.437 -1.871 22.102 1.00 95.25 75 VAL A C 1
ATOM 584 O O . VAL A 1 75 ? -15.962 -2.501 23.018 1.00 95.25 75 VAL A O 1
ATOM 587 N N . ALA A 1 76 ? -16.022 -0.811 21.540 1.00 94.38 76 ALA A N 1
ATOM 588 C CA . ALA A 1 76 ? -17.300 -0.277 22.010 1.00 94.38 76 ALA A CA 1
ATOM 589 C C . ALA A 1 76 ? -18.455 -1.285 21.854 1.00 94.38 76 ALA A C 1
ATOM 591 O O . ALA A 1 76 ? -19.320 -1.385 22.728 1.00 94.38 76 ALA A O 1
ATOM 592 N N . GLU A 1 77 ? -18.474 -2.050 20.760 1.00 95.81 77 GLU A N 1
ATOM 593 C CA . GLU A 1 77 ? -19.446 -3.127 20.546 1.00 95.81 77 GLU A CA 1
ATOM 594 C C . GLU A 1 77 ? -19.258 -4.264 21.558 1.00 95.81 77 GLU A C 1
ATOM 596 O O . GLU A 1 77 ? -20.234 -4.705 22.169 1.00 95.81 77 GLU A O 1
ATOM 601 N N . ALA A 1 78 ? -18.013 -4.679 21.811 1.00 95.00 78 ALA A N 1
ATOM 602 C CA . ALA A 1 78 ? -17.711 -5.717 22.792 1.00 95.00 78 ALA A CA 1
ATOM 603 C C . ALA A 1 78 ? -18.103 -5.310 24.226 1.00 95.00 78 ALA A C 1
ATOM 605 O O . ALA A 1 78 ? -18.693 -6.113 24.952 1.00 95.00 78 ALA A O 1
ATOM 606 N N . GLU A 1 79 ? -17.826 -4.068 24.635 1.00 95.12 79 GLU A N 1
ATOM 607 C CA . GLU A 1 79 ? -18.227 -3.545 25.950 1.00 95.12 79 GLU A CA 1
ATOM 608 C C . GLU A 1 79 ? -19.748 -3.475 26.099 1.00 95.12 79 GLU A C 1
ATOM 610 O O . GLU A 1 79 ? -20.299 -3.852 27.139 1.00 95.12 79 GLU A O 1
ATOM 615 N N . ARG A 1 80 ? -20.443 -3.032 25.046 1.00 93.75 80 ARG A N 1
ATOM 616 C CA . ARG A 1 80 ? -21.906 -2.992 25.022 1.00 93.75 80 ARG A CA 1
ATOM 617 C C . ARG A 1 80 ? -22.496 -4.386 25.209 1.00 93.75 80 ARG A C 1
ATOM 619 O O . ARG A 1 80 ? -23.394 -4.559 26.036 1.00 93.75 80 ARG A O 1
ATOM 626 N N . ASP A 1 81 ? -21.998 -5.365 24.463 1.00 94.19 81 ASP A N 1
ATOM 627 C CA . ASP A 1 81 ? -22.489 -6.740 24.521 1.00 94.19 81 ASP A CA 1
ATOM 628 C C . ASP A 1 81 ? -22.194 -7.391 25.874 1.00 94.19 81 ASP A C 1
ATOM 630 O O . ASP A 1 81 ? -23.069 -8.061 26.434 1.00 94.19 81 ASP A O 1
ATOM 634 N N . ALA A 1 82 ? -21.008 -7.147 26.441 1.00 93.50 82 ALA A N 1
ATOM 635 C CA . ALA A 1 82 ? -20.654 -7.595 27.784 1.00 93.50 82 ALA A CA 1
ATOM 636 C C . ALA A 1 82 ? -21.607 -7.010 28.840 1.00 93.50 82 ALA A C 1
ATOM 638 O O . ALA A 1 82 ? -22.188 -7.761 29.626 1.00 93.50 82 ALA A O 1
ATOM 639 N N . GLY A 1 83 ? -21.854 -5.695 28.804 1.00 93.88 83 GLY A N 1
ATOM 640 C CA . GLY A 1 83 ? -22.750 -5.019 29.746 1.00 93.88 83 GLY A CA 1
ATOM 641 C C . GLY A 1 83 ? -24.203 -5.498 29.661 1.00 93.88 83 GLY A C 1
ATOM 642 O O . GLY A 1 83 ? -24.859 -5.680 30.690 1.00 93.88 83 GLY A O 1
ATOM 643 N N . ILE A 1 84 ? -24.711 -5.769 28.451 1.00 93.00 84 ILE A N 1
ATOM 644 C CA . ILE A 1 84 ? -26.044 -6.370 28.269 1.00 93.00 84 ILE A CA 1
ATOM 645 C C . ILE A 1 84 ? -26.091 -7.750 28.929 1.00 93.00 84 ILE A C 1
ATOM 647 O O . ILE A 1 84 ? -27.042 -8.044 29.655 1.00 93.00 84 ILE A O 1
ATOM 651 N N . ARG A 1 85 ? -25.060 -8.576 28.713 1.00 91.62 85 ARG A N 1
ATOM 652 C CA . ARG A 1 85 ? -24.999 -9.944 29.243 1.00 91.62 85 ARG A CA 1
ATOM 653 C C . ARG A 1 85 ? -24.925 -9.977 30.765 1.00 91.62 85 ARG A C 1
ATOM 655 O O . ARG A 1 85 ? -25.606 -10.780 31.403 1.00 91.62 85 ARG A O 1
ATOM 662 N N . GLU A 1 86 ? -24.148 -9.078 31.357 1.00 92.19 86 GLU A N 1
ATOM 663 C CA . GLU A 1 86 ? -24.090 -8.913 32.810 1.00 92.19 86 GLU A CA 1
ATOM 664 C C . GLU A 1 86 ? -25.441 -8.475 33.383 1.00 92.19 86 GLU A C 1
ATOM 666 O O . GLU A 1 86 ? -25.907 -9.036 34.379 1.00 92.19 86 GLU A O 1
ATOM 671 N N . ALA A 1 87 ? -26.107 -7.511 32.741 1.00 91.44 87 ALA A N 1
ATOM 672 C CA . ALA A 1 87 ? -27.416 -7.033 33.172 1.00 91.44 87 ALA A CA 1
ATOM 673 C C . ALA A 1 87 ? -28.490 -8.132 33.099 1.00 91.44 87 ALA A C 1
ATOM 675 O O . ALA A 1 87 ? -29.307 -8.241 34.019 1.00 91.44 87 ALA A O 1
ATOM 676 N N . THR A 1 88 ? -28.480 -8.966 32.052 1.00 90.69 88 THR A N 1
ATOM 677 C CA . THR A 1 88 ? -29.388 -10.119 31.940 1.00 90.69 88 THR A CA 1
ATOM 678 C C . THR A 1 88 ? -29.105 -11.163 33.013 1.00 90.69 88 THR A C 1
ATOM 680 O O . THR A 1 88 ? -30.027 -11.526 33.739 1.00 90.69 88 THR A O 1
ATOM 683 N N . CYS A 1 89 ? -27.839 -11.551 33.216 1.00 89.25 89 CYS A N 1
ATOM 684 C CA . CYS A 1 89 ? -27.465 -12.503 34.269 1.00 89.25 89 CYS A CA 1
ATOM 685 C C . CYS A 1 89 ? -27.872 -12.003 35.662 1.00 89.25 89 CYS A C 1
ATOM 687 O O . CYS A 1 89 ? -28.340 -12.773 36.500 1.00 89.25 89 CYS A O 1
ATOM 689 N N . LYS A 1 90 ? -27.722 -10.700 35.925 1.00 89.88 90 LYS A N 1
ATOM 690 C CA . LYS A 1 90 ? -28.093 -10.104 37.212 1.00 89.88 90 LYS A CA 1
ATOM 691 C C . LYS A 1 90 ? -29.605 -10.099 37.435 1.00 89.88 90 LYS A C 1
ATOM 693 O O . LYS A 1 90 ? -30.039 -10.349 38.557 1.00 89.88 90 LYS A O 1
ATOM 698 N N . LYS A 1 91 ? -30.397 -9.827 36.391 1.00 86.94 91 LYS A N 1
ATOM 699 C CA . LYS A 1 91 ? -31.863 -9.948 36.446 1.00 86.94 91 LYS A CA 1
ATOM 700 C C . LYS A 1 91 ? -32.287 -11.382 36.745 1.00 86.94 91 LYS A C 1
ATOM 702 O O . LYS A 1 91 ? -33.027 -11.590 37.696 1.00 86.94 91 LYS A O 1
ATOM 707 N N . GLU A 1 92 ? -31.747 -12.348 36.006 1.00 87.31 92 GLU A N 1
ATOM 708 C CA . GLU A 1 92 ? -32.051 -13.769 36.203 1.00 87.31 92 GLU A CA 1
ATOM 709 C C . GLU A 1 92 ? -31.691 -14.240 37.620 1.00 87.31 92 GLU A C 1
ATOM 711 O O . GLU A 1 92 ? -32.498 -14.896 38.275 1.00 87.31 92 GLU A O 1
ATOM 716 N N . MET A 1 93 ? -30.525 -13.846 38.148 1.00 84.94 93 MET A N 1
ATOM 717 C CA . MET A 1 93 ? -30.160 -14.153 39.538 1.00 84.94 93 MET A CA 1
ATOM 718 C C . MET A 1 93 ? -31.147 -13.574 40.555 1.00 84.94 93 MET A C 1
ATOM 720 O O . MET A 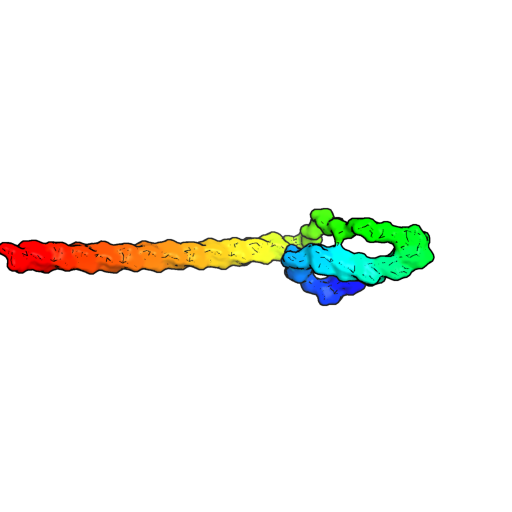1 93 ? -31.453 -14.231 41.550 1.00 84.94 93 MET A O 1
ATOM 724 N N . LEU A 1 94 ? -31.595 -12.331 40.354 1.00 84.56 94 LEU A N 1
ATOM 725 C CA . LEU A 1 94 ? -32.537 -11.680 41.262 1.00 84.56 94 LEU A CA 1
ATOM 726 C C . LEU A 1 94 ? -33.904 -12.366 41.216 1.00 84.56 94 LEU A C 1
ATOM 728 O O . LEU A 1 94 ? -34.445 -12.658 42.279 1.00 84.56 94 LEU A O 1
ATOM 732 N N . ASP A 1 95 ? -34.414 -12.688 40.027 1.00 80.50 95 ASP A N 1
ATOM 733 C CA . ASP A 1 95 ? -35.689 -13.395 39.869 1.00 80.50 95 ASP A CA 1
ATOM 734 C C . ASP A 1 95 ? -35.660 -14.766 40.561 1.00 80.50 95 ASP A C 1
ATOM 736 O O . ASP A 1 95 ? -36.567 -15.089 41.329 1.00 80.50 95 ASP A O 1
ATOM 740 N N . VAL A 1 96 ? -34.576 -15.537 40.405 1.00 81.12 96 VAL A N 1
ATOM 741 C CA . VAL A 1 96 ? -34.403 -16.821 41.114 1.00 81.12 96 VAL A CA 1
ATOM 742 C C . VAL A 1 96 ? -34.402 -16.631 42.635 1.00 81.12 96 VAL A C 1
ATOM 744 O O . VAL A 1 96 ? -34.951 -17.456 43.362 1.00 81.12 96 VAL A O 1
ATOM 747 N N . LYS A 1 97 ? -33.819 -15.536 43.134 1.00 73.50 97 LYS A N 1
ATOM 748 C CA . LYS A 1 97 ? -33.729 -15.251 44.573 1.00 73.50 97 LYS A CA 1
ATOM 749 C C . LYS A 1 97 ? -35.049 -14.771 45.188 1.00 73.50 97 LYS A C 1
ATOM 751 O O . LYS A 1 97 ? -35.215 -14.910 46.392 1.00 73.50 97 LYS A O 1
ATOM 756 N N . PHE A 1 98 ? -35.956 -14.196 44.396 1.00 70.19 98 PHE A N 1
ATOM 757 C CA . PHE A 1 98 ? -37.281 -13.752 44.853 1.00 70.19 98 PHE A CA 1
ATOM 758 C C . PHE A 1 98 ? -38.355 -14.848 44.773 1.00 70.19 98 PHE A C 1
ATOM 760 O O . PHE A 1 98 ? -39.395 -14.713 45.415 1.00 70.19 98 PHE A O 1
ATOM 767 N N . MET A 1 99 ? -38.126 -15.914 43.998 1.00 63.53 99 MET A N 1
ATOM 768 C CA . MET A 1 99 ? -39.036 -17.065 43.903 1.00 63.53 99 MET A CA 1
ATOM 769 C C . MET A 1 99 ? -38.721 -18.205 44.894 1.00 63.53 99 MET A C 1
ATOM 771 O O . MET A 1 99 ? -39.472 -19.181 44.928 1.00 63.53 99 MET A O 1
ATOM 775 N N . ALA A 1 100 ? -37.644 -18.093 45.679 1.00 52.25 100 ALA A N 1
ATOM 776 C CA . ALA A 1 100 ? -37.254 -19.028 46.743 1.00 52.25 100 ALA A CA 1
ATOM 777 C C . ALA A 1 100 ? -37.596 -18.469 48.131 1.00 52.25 100 ALA A C 1
ATOM 779 O O . ALA A 1 100 ? -38.013 -19.275 48.992 1.00 52.25 100 ALA A O 1
#

Sequence (100 aa):
GHLRSILGTLTVEQIYQDRDQFAKLVREVAAPDVGRMGIEILSFTIKDVYDKVNYLSSLGKTQIAVVQRDADIGVAEAERDAGIREATCKKEMLDVKFMA

Solvent-accessible surface area (backbone atoms only — not comparable to full-atom values): 6071 Å² total; per-residue (Å²): 109,69,67,62,60,54,57,71,79,50,54,74,63,54,52,68,76,38,51,66,61,49,39,49,55,51,45,66,70,40,45,68,61,38,44,77,72,76,43,83,86,88,78,73,78,86,85,82,88,86,68,95,78,49,57,70,58,51,55,53,50,53,54,51,50,51,55,50,52,54,50,53,51,52,50,53,52,51,53,52,53,49,53,52,51,52,54,50,54,52,48,54,55,48,54,58,63,74,76,109